Protein AF-A0A948ZIA2-F1 (afdb_monomer)

Secondary structure (DSSP, 8-state):
--HHHHHHHHHTT--EEEEETTS-EEEE-HHHHHHHHHT--SS--EEEEEHHHHHHHHTTSTTTS-TTPPBPHHHHHHHHTS-HHHHHHHHHTTSS--SSB-S--SSSS----BB-HHHHHHHHHHHHHHHTT--HHHHTTTHHHHS----------------

Foldseek 3Di:
DFLLVQLLVLCVQFQKWKQFLVLDIDGHHPVVVVVLVVPDDPDNRIDMDRLNVVSVVQCVDPVLVDQPDWDFLCLLCVLLVHDSVVSVVCCVLQLAAAPPAGADDDDPDRDTGTHGSLSSSLSNVLSVVVVVPRDSSSSNVRSVSSDPPDPPPPPPPPPPDDD

Radius of gyration: 17.79 Å; Cα contacts (8 Å, |Δi|>4): 218; chains: 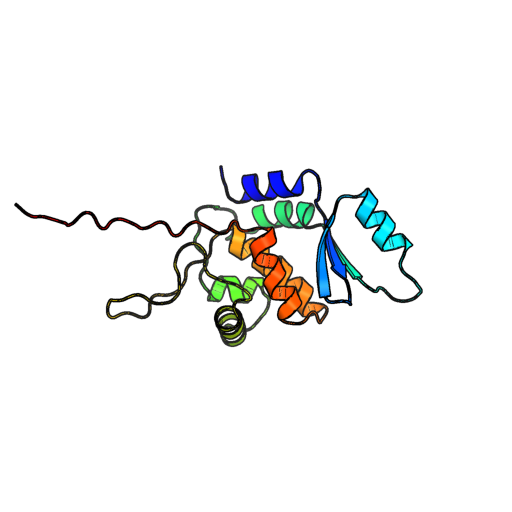1; bounding box: 36×30×66 Å

Sequence (163 aa):
MSDYERIREKLRGKPFLIADADGSVRLANEASTLRAMHERGEFPSALILNVGEALRRFARLRGVEQEDHDFTLRDISLILGVSYLVAWQYVDKKIIEPSIRPFGGSGSGDVEGRFSWADAFAAGAIGTLRRYGFGSDVLRKIQPMFCEPRKRATRRREPAGRS

Solvent-accessible surface area (backbone atoms only — not comparable to full-atom values): 9420 Å² total; per-residue (Å²): 134,53,61,66,58,53,42,49,60,69,24,69,74,25,32,29,38,39,39,38,76,89,53,51,74,47,72,28,31,70,70,59,46,52,47,65,57,66,74,42,64,100,57,83,56,54,49,78,42,60,48,48,61,48,49,63,52,50,56,67,34,89,96,47,61,55,73,88,47,71,36,43,60,64,54,43,8,61,52,30,69,49,54,56,70,56,40,52,52,31,43,76,69,56,34,48,71,43,78,72,32,56,68,59,65,101,65,98,55,93,43,75,35,24,21,36,48,42,48,48,55,29,30,39,52,40,26,51,43,46,76,74,68,54,51,68,80,42,39,38,56,45,37,65,74,60,34,78,87,73,75,79,78,76,73,74,7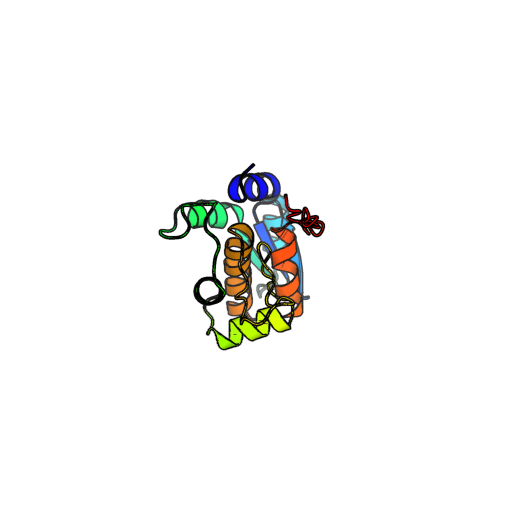5,73,76,90,72,88,133

Structure (mmCIF, N/CA/C/O backbone):
data_AF-A0A948ZIA2-F1
#
_entry.id   AF-A0A948ZIA2-F1
#
loop_
_atom_site.group_PDB
_atom_site.id
_atom_site.type_symbol
_atom_site.label_atom_id
_atom_site.label_alt_id
_atom_site.label_comp_id
_atom_site.label_asym_id
_atom_site.label_entity_id
_atom_site.label_seq_id
_atom_site.pdbx_PDB_ins_code
_atom_site.Cartn_x
_atom_site.Cartn_y
_atom_site.Cartn_z
_atom_site.occupancy
_atom_site.B_iso_or_equiv
_atom_site.auth_seq_id
_atom_site.auth_comp_id
_atom_site.auth_asym_id
_atom_site.auth_atom_id
_atom_site.pdbx_PDB_model_num
ATOM 1 N N . MET A 1 1 ? 12.933 15.588 -6.486 1.00 76.25 1 MET A N 1
ATOM 2 C CA . MET A 1 1 ? 12.299 15.111 -5.243 1.00 76.25 1 MET A CA 1
ATOM 3 C C . MET A 1 1 ? 11.903 13.668 -5.447 1.00 76.25 1 MET A C 1
ATOM 5 O O . MET A 1 1 ? 11.118 13.393 -6.360 1.00 76.25 1 MET A O 1
ATOM 9 N N . SER A 1 2 ? 12.505 12.787 -4.656 1.00 85.19 2 SER A N 1
ATOM 10 C CA . SER A 1 2 ? 12.342 11.338 -4.766 1.00 85.19 2 SER A CA 1
ATOM 11 C C . SER A 1 2 ? 10.934 10.888 -4.335 1.00 85.19 2 SER A C 1
ATOM 13 O O . SER A 1 2 ? 10.165 11.688 -3.783 1.00 85.19 2 SER A O 1
ATOM 15 N N . ASP A 1 3 ? 10.542 9.648 -4.638 1.00 87.62 3 ASP A N 1
ATOM 16 C CA . ASP A 1 3 ? 9.224 9.133 -4.235 1.00 87.62 3 ASP A CA 1
ATOM 17 C C . ASP A 1 3 ? 9.161 8.973 -2.706 1.00 87.62 3 ASP A C 1
ATOM 19 O O . ASP A 1 3 ? 8.149 9.333 -2.094 1.00 87.62 3 ASP A O 1
ATOM 23 N N . TYR A 1 4 ? 10.259 8.553 -2.070 1.00 90.50 4 TYR A N 1
ATOM 24 C CA . TYR A 1 4 ? 10.379 8.513 -0.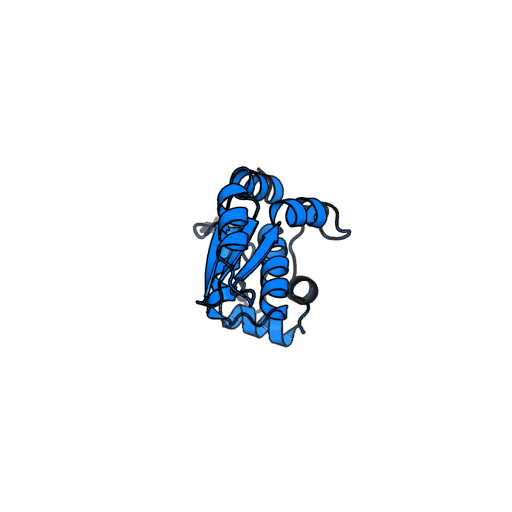613 1.00 90.50 4 TYR A CA 1
ATOM 25 C C . TYR A 1 4 ? 10.190 9.896 0.013 1.00 90.50 4 TYR A C 1
ATOM 27 O O . TYR A 1 4 ? 9.375 10.044 0.924 1.00 90.50 4 TYR A O 1
ATOM 35 N N . GLU A 1 5 ? 10.903 10.920 -0.470 1.00 90.69 5 GLU A N 1
ATOM 36 C CA . GLU A 1 5 ? 10.793 12.288 0.055 1.00 90.69 5 GLU A CA 1
ATOM 37 C C . GLU A 1 5 ? 9.370 12.831 -0.082 1.00 90.69 5 GLU A C 1
ATOM 39 O O . GLU A 1 5 ? 8.827 13.402 0.866 1.00 90.69 5 GLU A O 1
ATOM 44 N N . ARG A 1 6 ? 8.732 12.596 -1.236 1.00 90.88 6 ARG A N 1
ATOM 45 C CA . ARG A 1 6 ? 7.357 13.038 -1.501 1.00 90.88 6 ARG A CA 1
ATOM 46 C C . ARG A 1 6 ? 6.361 12.391 -0.543 1.00 90.88 6 ARG A C 1
ATOM 48 O O . ARG A 1 6 ? 5.526 13.085 0.041 1.00 90.88 6 ARG A O 1
ATOM 55 N N . ILE A 1 7 ? 6.441 11.071 -0.367 1.00 92.88 7 ILE A N 1
ATOM 56 C CA . ILE A 1 7 ? 5.546 10.349 0.545 1.00 92.88 7 ILE A CA 1
ATOM 57 C C . ILE A 1 7 ? 5.841 10.755 1.991 1.00 92.88 7 ILE A C 1
ATOM 59 O O . ILE A 1 7 ? 4.910 11.010 2.753 1.00 92.88 7 ILE A O 1
ATOM 63 N N . ARG A 1 8 ? 7.115 10.884 2.371 1.00 94.25 8 ARG A N 1
ATOM 64 C CA . ARG A 1 8 ? 7.523 11.325 3.709 1.00 94.25 8 ARG A CA 1
ATOM 65 C C . ARG A 1 8 ? 6.951 12.699 4.050 1.00 94.25 8 ARG A C 1
ATOM 67 O O . ARG A 1 8 ? 6.430 12.857 5.152 1.00 94.25 8 ARG A O 1
ATOM 74 N N . GLU A 1 9 ? 6.999 13.659 3.127 1.00 93.44 9 GLU A N 1
ATOM 75 C CA . GLU A 1 9 ? 6.422 14.989 3.350 1.00 93.44 9 GLU A CA 1
ATOM 76 C C . GLU A 1 9 ? 4.897 14.915 3.498 1.00 93.44 9 GLU A C 1
ATOM 78 O O . GLU A 1 9 ? 4.341 15.472 4.446 1.00 93.44 9 GLU A O 1
ATOM 83 N N . LYS A 1 10 ? 4.213 14.126 2.654 1.00 91.19 10 LYS A N 1
ATOM 84 C CA . LYS A 1 10 ? 2.765 13.885 2.789 1.00 91.19 10 LYS A CA 1
ATOM 85 C C . LYS A 1 10 ? 2.400 13.271 4.150 1.00 91.19 10 LYS A C 1
ATOM 87 O O . LYS A 1 10 ? 1.365 13.613 4.725 1.00 91.19 10 LYS A O 1
ATOM 92 N N . LEU A 1 11 ? 3.238 12.378 4.674 1.00 93.88 11 LEU A N 1
ATOM 93 C CA . LEU A 1 11 ? 3.017 11.689 5.947 1.00 93.88 11 LEU A CA 1
ATOM 94 C C . LEU A 1 11 ? 3.454 12.491 7.179 1.00 93.88 11 LEU A C 1
ATOM 96 O O . LEU A 1 11 ? 3.080 12.116 8.288 1.00 93.88 11 LEU A O 1
ATOM 100 N N . ARG A 1 12 ? 4.185 13.602 7.020 1.00 92.44 12 ARG A N 1
ATOM 101 C CA . ARG A 1 12 ? 4.784 14.371 8.126 1.00 92.44 12 ARG A CA 1
ATOM 102 C C . ARG A 1 12 ? 3.787 14.749 9.222 1.00 92.44 12 ARG A C 1
ATOM 104 O O . ARG A 1 12 ? 4.109 14.647 10.400 1.00 92.44 12 ARG A O 1
ATOM 111 N N . GLY A 1 13 ? 2.583 15.170 8.840 1.00 90.81 13 GLY A N 1
ATOM 112 C CA . GLY A 1 13 ? 1.511 15.506 9.780 1.00 90.81 13 GLY A CA 1
ATOM 113 C C . GLY A 1 13 ? 0.491 14.390 10.001 1.00 90.81 13 GLY A C 1
ATOM 114 O O . GLY A 1 13 ? -0.334 14.503 10.901 1.00 90.81 13 GLY A O 1
ATOM 115 N N . LYS A 1 14 ? 0.496 13.336 9.177 1.00 95.38 14 LYS A N 1
ATOM 116 C CA . LYS A 1 14 ? -0.517 12.270 9.186 1.00 95.38 14 LYS A CA 1
ATOM 117 C C . LYS A 1 14 ? 0.115 10.895 8.904 1.00 95.38 14 LYS A C 1
ATOM 119 O O . LYS A 1 14 ? -0.126 10.325 7.839 1.00 95.38 14 LYS A O 1
ATOM 124 N N . PRO A 1 15 ? 0.947 10.366 9.819 1.00 96.31 15 PRO A N 1
ATOM 125 C CA . PRO A 1 15 ? 1.745 9.169 9.561 1.00 96.31 15 PRO A CA 1
ATOM 126 C C . PRO A 1 15 ? 0.967 7.856 9.726 1.00 96.31 15 PRO A C 1
ATOM 128 O O . PRO A 1 15 ? 1.537 6.787 9.504 1.00 96.31 15 PRO A O 1
ATOM 131 N N . PHE A 1 16 ? -0.308 7.909 10.119 1.00 96.75 16 PHE A N 1
ATOM 132 C CA . PHE A 1 16 ? -1.138 6.728 10.332 1.00 96.75 16 PHE A CA 1
ATOM 133 C C . PHE A 1 16 ? -2.163 6.570 9.214 1.00 96.75 16 PHE A C 1
ATOM 135 O O . PHE A 1 16 ? -2.798 7.538 8.812 1.00 96.75 16 PHE A O 1
ATOM 142 N N . LEU A 1 17 ? -2.350 5.343 8.740 1.00 96.81 17 LEU A N 1
ATOM 143 C CA . LEU A 1 17 ? -3.447 4.951 7.865 1.00 96.81 17 LEU A CA 1
ATOM 144 C C . LEU A 1 17 ? -4.504 4.258 8.721 1.00 96.81 17 LEU A C 1
ATOM 146 O O . LEU A 1 17 ? -4.201 3.266 9.382 1.00 96.81 17 LEU A O 1
ATOM 150 N N . ILE A 1 18 ? -5.726 4.776 8.702 1.00 95.06 18 ILE A N 1
ATOM 151 C CA . ILE A 1 18 ? -6.881 4.179 9.374 1.00 95.06 18 ILE A CA 1
ATOM 152 C C . ILE A 1 18 ? -7.816 3.645 8.297 1.00 95.06 18 ILE A C 1
ATOM 154 O O . ILE A 1 18 ? -8.166 4.393 7.383 1.00 95.06 18 ILE A O 1
ATOM 158 N N . ALA A 1 19 ? -8.191 2.374 8.403 1.00 93.94 19 ALA A N 1
ATOM 159 C CA . ALA A 1 19 ? -9.222 1.736 7.596 1.00 93.94 19 ALA A CA 1
ATOM 160 C C . ALA A 1 19 ? -10.335 1.241 8.524 1.00 93.94 19 ALA A C 1
ATOM 162 O O . ALA A 1 19 ? -10.098 0.363 9.353 1.00 93.94 19 ALA A O 1
ATOM 163 N N . ASP A 1 20 ? -11.524 1.817 8.413 1.00 90.50 20 ASP A N 1
ATOM 164 C CA . ASP A 1 20 ? -12.675 1.471 9.245 1.00 90.50 20 ASP A CA 1
ATOM 165 C C . ASP A 1 20 ? -13.522 0.374 8.574 1.00 90.50 20 ASP A C 1
ATOM 167 O O . ASP A 1 20 ? -13.479 0.177 7.356 1.00 90.50 20 ASP A O 1
ATOM 171 N N . ALA A 1 21 ? -14.301 -0.363 9.366 1.00 84.44 21 ALA A N 1
ATOM 172 C CA . ALA A 1 21 ? -15.137 -1.473 8.904 1.00 84.44 21 ALA A CA 1
ATOM 173 C C . ALA A 1 21 ? -16.238 -1.042 7.919 1.00 84.44 21 ALA A C 1
ATOM 175 O O . ALA A 1 21 ? -16.703 -1.857 7.126 1.00 84.44 21 ALA A O 1
ATOM 176 N N . ASP A 1 22 ? -16.613 0.240 7.923 1.00 87.25 22 ASP A N 1
ATOM 177 C CA . ASP A 1 22 ? -17.524 0.844 6.941 1.00 87.25 22 ASP A CA 1
ATOM 178 C C . ASP A 1 22 ? -16.882 1.037 5.550 1.00 87.25 22 ASP A C 1
ATOM 180 O O . ASP A 1 22 ? -17.531 1.476 4.599 1.00 87.25 22 ASP A O 1
ATOM 184 N N . GLY A 1 23 ? -15.594 0.708 5.414 1.00 87.19 23 GLY A N 1
ATOM 185 C CA . GLY A 1 23 ? -14.825 0.836 4.186 1.00 87.19 23 GLY A CA 1
ATOM 186 C C . GLY A 1 23 ? -14.258 2.235 3.939 1.00 87.19 23 GLY A C 1
ATOM 187 O O . GLY A 1 23 ? -13.747 2.508 2.840 1.00 87.19 23 GLY A O 1
ATOM 188 N N . SER A 1 24 ? -14.333 3.139 4.917 1.00 91.69 24 SER A N 1
ATOM 189 C CA . SER A 1 24 ? -13.619 4.412 4.888 1.00 91.69 24 SER A CA 1
ATOM 190 C C . SER A 1 24 ? -12.125 4.206 5.149 1.00 91.69 24 SER A C 1
ATOM 192 O O . SER A 1 24 ? -11.703 3.317 5.888 1.00 91.69 24 SER A O 1
ATOM 194 N N . VAL A 1 25 ? -11.300 5.010 4.473 1.00 94.69 25 VAL A N 1
ATOM 195 C CA . VAL A 1 25 ? -9.843 4.984 4.635 1.00 94.69 25 VAL A CA 1
ATOM 196 C C . VAL A 1 25 ? -9.318 6.408 4.656 1.00 94.69 25 VAL A C 1
ATOM 198 O O . VAL A 1 25 ? -9.676 7.216 3.797 1.00 94.69 25 VAL A O 1
ATOM 201 N N . ARG A 1 26 ? -8.454 6.725 5.621 1.00 95.19 26 ARG A N 1
ATOM 202 C CA . ARG A 1 26 ? -7.882 8.067 5.782 1.00 95.19 26 ARG A CA 1
ATOM 203 C C . ARG A 1 26 ? -6.471 8.040 6.352 1.00 95.19 26 ARG A C 1
ATOM 205 O O . ARG A 1 26 ? -6.113 7.147 7.114 1.00 95.19 26 ARG A O 1
ATOM 212 N N . LEU A 1 27 ? -5.691 9.068 6.012 1.00 96.12 27 LEU A N 1
ATOM 213 C CA . LEU A 1 27 ? -4.472 9.393 6.749 1.00 96.12 27 LEU A CA 1
ATOM 214 C C . LEU A 1 27 ? -4.836 10.218 7.987 1.00 96.12 27 LEU A C 1
ATOM 216 O O . LEU A 1 27 ? -5.632 11.158 7.900 1.00 96.12 27 LEU A O 1
ATOM 220 N N . ALA A 1 28 ? -4.231 9.896 9.121 1.00 95.56 28 ALA A N 1
ATOM 221 C CA . ALA A 1 28 ? -4.508 10.490 10.418 1.00 95.56 28 ALA A CA 1
ATOM 222 C C . ALA A 1 28 ? -3.215 10.880 11.140 1.00 95.56 28 ALA A C 1
ATOM 224 O O . ALA A 1 28 ? -2.161 10.265 10.966 1.00 95.56 28 ALA A O 1
ATOM 225 N N . ASN A 1 29 ? -3.315 11.927 11.958 1.00 96.06 29 ASN A N 1
ATOM 226 C CA . ASN A 1 29 ? -2.277 12.287 12.916 1.00 96.06 29 ASN A CA 1
ATOM 227 C C . ASN A 1 29 ? -2.405 11.428 14.185 1.00 96.06 29 ASN A C 1
ATOM 229 O O . ASN A 1 29 ? -3.342 10.639 14.329 1.00 96.06 29 ASN A O 1
ATOM 233 N N . GLU A 1 30 ? -1.467 11.585 15.112 1.00 92.94 30 GLU A N 1
ATOM 234 C CA . GLU A 1 30 ? -1.448 10.830 16.367 1.00 92.94 30 GLU A CA 1
ATOM 235 C C . GLU A 1 30 ? -2.705 11.066 17.215 1.00 92.94 30 GLU A C 1
ATOM 237 O O . GLU A 1 30 ? -3.347 10.109 17.636 1.00 92.94 30 GLU A O 1
ATOM 242 N N . ALA A 1 31 ? -3.142 12.320 17.367 1.00 90.94 31 ALA A N 1
ATOM 243 C CA . ALA A 1 31 ? -4.337 12.655 18.141 1.00 90.94 31 ALA A CA 1
ATOM 244 C C . ALA A 1 31 ? -5.617 12.005 17.580 1.00 90.94 31 ALA A C 1
ATOM 246 O O . ALA A 1 31 ? -6.408 11.442 18.332 1.00 90.94 31 ALA A O 1
ATOM 247 N N . SER A 1 32 ? -5.829 12.052 16.262 1.00 90.19 32 SER A N 1
ATOM 248 C CA . SER A 1 32 ? -6.951 11.389 15.587 1.00 90.19 32 SER A CA 1
ATOM 249 C C . SER A 1 32 ? -6.858 9.867 15.679 1.00 90.19 32 SER A C 1
ATOM 251 O O . SER A 1 32 ? -7.885 9.201 15.755 1.00 90.19 32 SER A O 1
ATOM 253 N N . THR A 1 33 ? -5.642 9.321 15.692 1.00 90.12 33 THR A N 1
ATOM 254 C CA . THR A 1 33 ? -5.405 7.882 15.850 1.00 90.12 33 THR A CA 1
ATOM 255 C C . THR A 1 33 ? -5.763 7.423 17.259 1.00 90.12 33 THR A C 1
ATOM 257 O O . THR A 1 33 ? -6.503 6.458 17.403 1.00 90.12 33 THR A O 1
ATOM 260 N N . LEU A 1 34 ? -5.325 8.152 18.290 1.00 88.69 34 LEU A N 1
ATOM 261 C CA . LEU A 1 34 ? -5.677 7.874 19.685 1.00 88.69 34 LEU A CA 1
ATOM 262 C C . LEU A 1 34 ? -7.188 7.962 19.915 1.00 88.69 34 LEU A C 1
ATOM 264 O O . LEU A 1 34 ? -7.754 7.075 20.547 1.00 88.69 34 LEU A O 1
ATOM 268 N N . ARG A 1 35 ? -7.867 8.965 19.340 1.00 86.44 35 ARG A N 1
ATOM 269 C CA . ARG A 1 35 ? -9.340 9.037 19.376 1.00 86.44 35 ARG A CA 1
ATOM 270 C C . ARG A 1 35 ? -9.982 7.811 18.733 1.00 86.44 35 ARG A C 1
ATOM 272 O O . ARG A 1 35 ? -10.784 7.151 19.377 1.00 86.44 35 ARG A O 1
ATOM 279 N N . ALA A 1 36 ? -9.545 7.433 17.532 1.00 84.19 36 ALA A N 1
ATOM 280 C CA . ALA A 1 36 ? -10.042 6.241 16.842 1.00 84.19 36 ALA A CA 1
ATOM 281 C C . ALA A 1 36 ? -9.698 4.913 17.551 1.00 84.19 36 ALA A C 1
ATOM 283 O O . ALA A 1 36 ? -10.276 3.876 17.230 1.00 84.19 36 ALA A O 1
ATOM 284 N N . MET A 1 37 ? -8.734 4.904 18.478 1.00 83.75 37 MET A N 1
ATOM 285 C CA . MET A 1 37 ? -8.467 3.767 19.366 1.00 83.75 37 MET A CA 1
ATOM 286 C C . MET A 1 37 ? -9.387 3.773 20.590 1.00 83.75 37 MET A C 1
ATOM 288 O O . MET A 1 37 ? -9.848 2.708 20.984 1.00 83.75 37 MET A O 1
ATOM 292 N N . HIS A 1 38 ? -9.667 4.945 21.166 1.00 79.25 38 HIS A N 1
ATOM 293 C CA . HIS A 1 38 ? -10.523 5.107 22.346 1.00 79.25 38 HIS A CA 1
ATOM 294 C C . HIS A 1 38 ? -12.021 4.999 22.049 1.00 79.25 38 HIS A C 1
ATOM 296 O O . HIS A 1 38 ? -12.773 4.542 22.899 1.00 79.25 38 HIS A O 1
ATOM 302 N N . GLU A 1 39 ? -12.457 5.380 20.851 1.00 71.69 39 GLU A N 1
ATOM 303 C CA . GLU A 1 39 ? -13.845 5.240 20.390 1.00 71.69 39 GLU A CA 1
ATOM 304 C C . GLU A 1 39 ? -14.210 3.779 20.051 1.00 71.69 39 GLU A C 1
ATOM 306 O O . GLU A 1 39 ? -15.341 3.490 19.658 1.00 71.69 39 GLU A O 1
ATOM 311 N N . ARG A 1 40 ? -13.272 2.832 20.207 1.00 66.69 40 ARG A N 1
ATOM 312 C CA . ARG A 1 40 ? -13.530 1.405 19.996 1.00 66.69 40 ARG A CA 1
ATOM 313 C C . ARG A 1 40 ? -14.301 0.833 21.179 1.00 66.69 40 ARG A C 1
ATOM 315 O O . ARG A 1 40 ? -13.827 0.865 22.310 1.00 66.69 40 ARG A O 1
ATOM 322 N N . GLY A 1 41 ? -15.465 0.258 20.885 1.00 61.44 41 GLY A N 1
ATOM 323 C CA . GLY A 1 41 ? -16.116 -0.696 21.780 1.00 61.44 41 GLY A CA 1
ATOM 324 C C . GLY A 1 41 ? -15.321 -2.006 21.895 1.00 61.44 41 GLY A C 1
ATOM 325 O O . GLY A 1 41 ? -14.162 -2.094 21.495 1.00 61.44 41 GLY A O 1
ATOM 326 N N . GLU A 1 42 ? -15.969 -3.053 22.399 1.00 61.84 42 GLU A N 1
ATOM 327 C CA . GLU A 1 42 ? -15.371 -4.370 22.698 1.00 61.84 42 GLU A CA 1
ATOM 328 C C . GLU A 1 42 ? -14.686 -5.068 21.501 1.00 61.84 42 GLU A C 1
ATOM 330 O O . GLU A 1 42 ? -13.834 -5.933 21.696 1.00 61.84 42 GLU A O 1
ATOM 335 N N . PHE A 1 43 ? -14.999 -4.665 20.262 1.00 60.06 43 PHE A N 1
ATOM 336 C CA . PHE A 1 43 ? -14.413 -5.216 19.038 1.00 60.06 43 PHE A CA 1
ATOM 337 C C . PHE A 1 43 ? -13.753 -4.126 18.179 1.00 60.06 43 PHE A C 1
ATOM 339 O O . PHE A 1 43 ? -14.336 -3.054 17.985 1.00 60.06 43 PHE A O 1
ATOM 346 N N . PRO A 1 44 ? -12.555 -4.374 17.611 1.00 65.62 44 PRO A N 1
ATOM 347 C CA . PRO A 1 44 ? -11.866 -3.393 16.784 1.00 65.62 44 PRO A CA 1
ATOM 348 C C . PRO A 1 44 ? -12.616 -3.169 15.463 1.00 65.62 44 PRO A C 1
ATOM 350 O O . PRO A 1 44 ? -12.505 -3.954 14.528 1.00 65.62 44 PRO A O 1
ATOM 353 N N . SER A 1 45 ? -13.335 -2.051 15.371 1.00 74.62 45 SER A N 1
ATOM 354 C CA . SER A 1 45 ? -14.048 -1.600 14.167 1.00 74.62 45 SER A CA 1
ATOM 355 C C . SER A 1 45 ? -13.137 -0.972 13.108 1.00 74.62 45 SER A C 1
ATOM 357 O O . SER A 1 45 ? -13.612 -0.588 12.044 1.00 74.62 45 SER A O 1
ATOM 359 N N . ALA A 1 46 ? -11.835 -0.858 13.375 1.00 84.12 46 ALA A N 1
ATOM 360 C CA . ALA A 1 46 ? -10.877 -0.274 12.448 1.00 84.12 46 ALA A CA 1
ATOM 361 C C . ALA A 1 46 ? -9.504 -0.952 12.527 1.00 84.12 46 ALA A C 1
ATOM 363 O O . ALA A 1 46 ? -9.076 -1.467 13.566 1.00 84.12 46 ALA A O 1
ATOM 364 N N . LEU A 1 47 ? -8.752 -0.873 11.440 1.00 90.56 47 LEU A N 1
ATOM 365 C CA . LEU A 1 47 ? -7.341 -1.214 11.370 1.00 90.56 47 LEU A CA 1
ATOM 366 C C . LEU A 1 47 ? -6.520 0.072 11.288 1.00 90.56 47 LEU A C 1
ATOM 368 O O . LEU A 1 47 ? -6.807 0.951 10.480 1.00 90.56 47 LEU A O 1
ATOM 372 N N . ILE A 1 48 ? -5.495 0.175 12.129 1.00 93.12 48 ILE A N 1
ATOM 373 C CA . ILE A 1 48 ? -4.586 1.322 12.178 1.00 93.12 48 ILE A CA 1
ATOM 374 C C . ILE A 1 48 ? -3.188 0.826 11.824 1.00 93.12 48 ILE A C 1
ATOM 376 O O . ILE A 1 48 ? -2.675 -0.094 12.458 1.00 93.12 48 ILE A O 1
ATOM 380 N N . LEU A 1 49 ? -2.561 1.451 10.829 1.00 94.62 49 LEU A N 1
ATOM 381 C CA . LEU A 1 49 ? -1.201 1.153 10.387 1.00 94.62 49 LEU A CA 1
ATOM 382 C C . LEU A 1 49 ? -0.331 2.404 10.519 1.00 94.62 49 LEU A C 1
ATOM 384 O O . LEU A 1 49 ? -0.671 3.458 9.986 1.00 94.62 49 LEU A O 1
ATOM 388 N N . ASN A 1 50 ? 0.826 2.293 11.174 1.00 95.62 50 ASN A N 1
ATOM 389 C CA . ASN A 1 50 ? 1.833 3.358 11.163 1.00 95.62 50 ASN A CA 1
ATOM 390 C C . ASN A 1 50 ? 2.607 3.320 9.835 1.00 95.62 50 ASN A C 1
ATOM 392 O O . ASN A 1 50 ? 3.673 2.710 9.726 1.00 95.62 50 ASN A O 1
ATOM 396 N N . VAL A 1 51 ? 2.037 3.944 8.804 1.00 95.81 51 VAL A N 1
ATOM 397 C CA . VAL A 1 51 ? 2.611 3.965 7.454 1.00 95.81 51 VAL A CA 1
ATOM 398 C C . VAL A 1 51 ? 3.857 4.845 7.360 1.00 95.81 51 VAL A C 1
ATOM 400 O O . VAL A 1 51 ? 4.705 4.587 6.514 1.00 95.81 51 VAL A O 1
ATOM 403 N N . GLY A 1 52 ? 4.035 5.820 8.258 1.00 94.38 52 GLY A N 1
ATOM 404 C CA . GLY A 1 52 ? 5.279 6.591 8.362 1.00 94.38 52 GLY A CA 1
ATOM 405 C C . GLY A 1 52 ? 6.467 5.726 8.790 1.00 94.38 52 GLY A C 1
ATOM 406 O O . GLY A 1 52 ? 7.534 5.774 8.179 1.00 94.38 52 GLY A O 1
ATOM 407 N N . GLU A 1 53 ? 6.277 4.877 9.801 1.00 94.31 53 GLU A N 1
ATOM 408 C CA . GLU A 1 53 ? 7.288 3.894 10.199 1.00 94.31 53 GLU A CA 1
ATOM 409 C C . GLU A 1 53 ? 7.488 2.820 9.127 1.00 94.31 53 GLU A C 1
ATOM 411 O O . GLU A 1 53 ? 8.627 2.464 8.817 1.00 94.31 53 GLU A O 1
ATOM 416 N N . ALA A 1 54 ? 6.401 2.345 8.512 1.00 94.19 54 ALA A N 1
ATOM 417 C CA . ALA A 1 54 ? 6.484 1.393 7.409 1.00 94.19 54 ALA A CA 1
ATOM 418 C C . ALA A 1 54 ? 7.311 1.948 6.239 1.00 94.19 54 ALA A C 1
ATOM 420 O O . ALA A 1 54 ? 8.142 1.223 5.703 1.00 94.19 54 ALA A O 1
ATOM 421 N N . LEU A 1 55 ? 7.157 3.232 5.897 1.00 93.56 55 LEU A N 1
ATOM 422 C CA . LEU A 1 55 ? 7.933 3.900 4.849 1.00 93.56 55 LEU A CA 1
ATOM 423 C C . LEU A 1 55 ? 9.435 3.886 5.161 1.00 93.56 55 LEU A C 1
ATOM 425 O O . LEU A 1 55 ? 10.242 3.530 4.303 1.00 93.56 55 LEU A O 1
ATOM 429 N N . ARG A 1 56 ? 9.815 4.223 6.403 1.00 92.25 56 ARG A N 1
ATOM 430 C CA . ARG A 1 56 ? 11.223 4.202 6.842 1.00 92.25 56 ARG A CA 1
ATOM 431 C C . ARG A 1 56 ? 11.841 2.812 6.736 1.00 92.25 56 ARG A C 1
ATOM 433 O O . ARG A 1 56 ? 13.014 2.695 6.393 1.00 92.25 56 ARG A O 1
ATOM 440 N N . ARG A 1 57 ? 11.070 1.767 7.049 1.00 91.50 57 ARG A N 1
ATOM 441 C CA . ARG A 1 57 ? 11.517 0.372 6.930 1.00 91.50 57 ARG A CA 1
ATOM 442 C C . ARG A 1 57 ? 11.595 -0.069 5.476 1.00 91.50 57 ARG A C 1
ATOM 444 O O . ARG A 1 57 ? 12.576 -0.694 5.097 1.00 91.50 57 ARG A O 1
ATOM 451 N N . PHE A 1 58 ? 10.599 0.292 4.673 1.00 90.69 58 PHE A N 1
ATOM 452 C CA . PHE A 1 58 ? 10.518 -0.056 3.258 1.00 90.69 58 PHE A CA 1
ATOM 453 C C . PHE A 1 58 ? 11.714 0.491 2.465 1.00 90.69 58 PHE A C 1
ATOM 455 O O . PHE A 1 58 ? 12.335 -0.259 1.722 1.00 90.69 58 PHE A O 1
ATOM 462 N N . ALA A 1 59 ? 12.138 1.732 2.732 1.00 87.69 59 ALA A N 1
ATOM 463 C CA . ALA A 1 59 ? 13.331 2.342 2.128 1.00 87.69 59 ALA A CA 1
ATOM 464 C C . ALA A 1 59 ? 14.666 1.653 2.466 1.00 87.69 59 ALA A C 1
ATOM 466 O O . ALA A 1 59 ? 15.689 1.970 1.870 1.00 87.69 59 ALA A O 1
ATOM 467 N N . ARG A 1 60 ? 14.677 0.721 3.425 1.00 87.44 60 ARG A N 1
ATOM 468 C CA . ARG A 1 60 ? 15.866 -0.042 3.837 1.00 87.44 60 ARG A CA 1
ATOM 469 C C . ARG A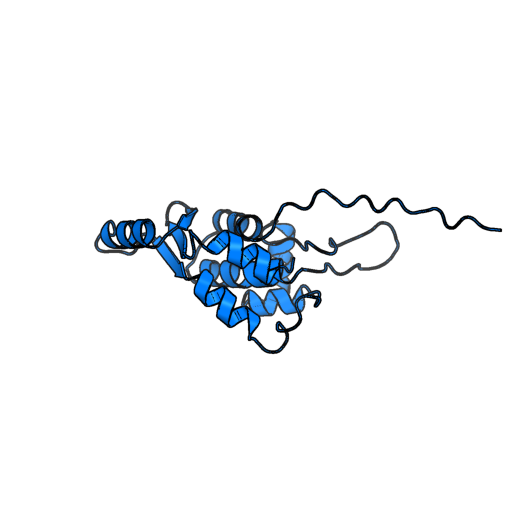 1 60 ? 15.805 -1.511 3.415 1.00 87.44 60 ARG A C 1
ATOM 471 O O . ARG A 1 60 ? 16.671 -2.286 3.812 1.00 87.44 60 ARG A O 1
ATOM 478 N N . LEU A 1 61 ? 14.759 -1.928 2.700 1.00 84.81 61 LEU A N 1
ATOM 479 C CA . LEU A 1 61 ? 14.629 -3.308 2.246 1.00 84.81 61 LEU A CA 1
ATOM 480 C C . LEU A 1 61 ? 15.543 -3.552 1.048 1.00 84.81 61 LEU A C 1
ATOM 482 O O . LEU A 1 61 ? 15.445 -2.854 0.040 1.00 84.81 61 LEU A O 1
ATOM 486 N N . 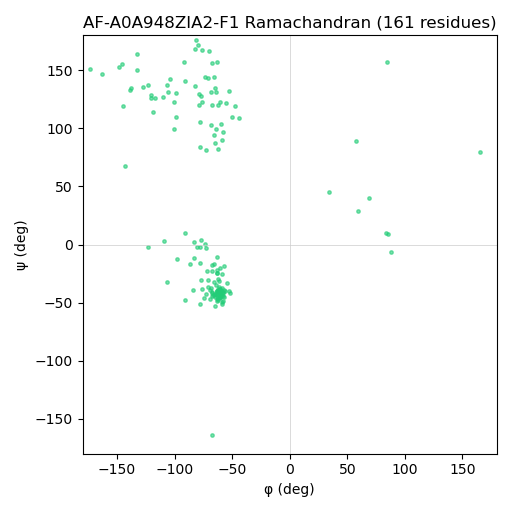ARG A 1 62 ? 16.364 -4.606 1.126 1.00 75.75 62 ARG A N 1
ATOM 487 C CA . ARG A 1 62 ? 17.172 -5.066 -0.009 1.00 75.75 62 ARG A CA 1
ATOM 488 C C . ARG A 1 62 ? 16.299 -5.285 -1.244 1.00 75.75 62 ARG A C 1
ATOM 490 O O . ARG A 1 62 ? 15.268 -5.946 -1.165 1.00 75.75 62 ARG A O 1
ATOM 497 N N . GLY A 1 63 ? 16.742 -4.750 -2.381 1.00 71.25 63 GLY A N 1
ATOM 498 C CA . GLY A 1 63 ? 16.001 -4.783 -3.649 1.00 71.25 63 GLY A CA 1
ATOM 499 C C . GLY A 1 63 ? 15.024 -3.618 -3.852 1.00 71.25 63 GLY A C 1
ATOM 500 O O . GLY A 1 63 ? 14.480 -3.478 -4.937 1.00 71.25 63 GLY A O 1
ATOM 501 N N . VAL A 1 64 ? 14.836 -2.763 -2.841 1.00 72.25 64 VAL A N 1
ATOM 502 C CA . VAL A 1 64 ? 13.964 -1.569 -2.871 1.00 72.25 64 VAL A CA 1
ATOM 503 C C . VAL A 1 64 ? 14.755 -0.288 -2.536 1.00 72.25 64 VAL A C 1
ATOM 505 O O . VAL A 1 64 ? 14.224 0.817 -2.557 1.00 72.25 64 VAL A O 1
ATOM 508 N N . GLU A 1 65 ? 16.049 -0.426 -2.239 1.00 67.94 65 GLU A N 1
ATOM 509 C CA . GLU A 1 65 ? 16.941 0.653 -1.782 1.00 67.94 65 GLU A CA 1
ATOM 510 C C . GLU A 1 65 ? 17.212 1.712 -2.865 1.00 67.94 65 GLU A C 1
ATOM 512 O O . GLU A 1 65 ? 17.572 2.843 -2.549 1.00 67.94 65 GLU A O 1
ATOM 517 N N . GLN A 1 66 ? 17.043 1.354 -4.142 1.00 72.25 66 GLN A N 1
ATOM 518 C CA . GLN A 1 66 ? 17.234 2.259 -5.274 1.00 72.25 66 GLN A CA 1
ATOM 519 C C . GLN A 1 66 ? 15.875 2.787 -5.740 1.00 72.25 66 GLN A C 1
ATOM 521 O O . GLN A 1 66 ? 15.077 2.048 -6.310 1.00 72.25 66 GLN A O 1
ATOM 526 N N . GLU A 1 67 ? 15.610 4.072 -5.502 1.00 65.94 67 GLU A N 1
ATOM 527 C CA . GLU A 1 67 ? 14.327 4.710 -5.840 1.00 65.94 67 GLU A CA 1
ATOM 528 C C . GLU A 1 67 ? 14.068 4.837 -7.352 1.00 65.94 67 GLU A C 1
ATOM 530 O O . GLU A 1 67 ? 12.918 4.990 -7.760 1.00 65.94 67 GLU A O 1
ATOM 535 N N . ASP A 1 68 ? 15.112 4.713 -8.178 1.00 70.06 68 ASP A N 1
ATOM 536 C CA . ASP A 1 68 ? 15.016 4.678 -9.645 1.00 70.06 68 ASP A CA 1
ATOM 537 C C . ASP A 1 68 ? 14.670 3.276 -10.191 1.00 70.06 68 ASP A C 1
ATOM 539 O O . ASP A 1 68 ? 14.630 3.065 -11.404 1.00 70.06 68 ASP A O 1
ATOM 543 N N . HIS A 1 69 ? 14.454 2.291 -9.313 1.00 79.44 69 HIS A N 1
ATOM 544 C CA . HIS A 1 69 ? 14.098 0.936 -9.712 1.00 79.44 69 HIS A CA 1
ATOM 545 C C . HIS A 1 69 ? 12.613 0.829 -10.088 1.00 79.44 69 HIS A C 1
ATOM 547 O O . HIS A 1 69 ? 11.723 1.046 -9.263 1.00 79.44 69 HIS A O 1
ATOM 553 N N . ASP A 1 70 ? 12.354 0.432 -11.333 1.00 90.06 70 ASP A N 1
ATOM 554 C CA . ASP A 1 70 ? 11.022 0.063 -11.808 1.00 90.06 70 ASP A CA 1
ATOM 555 C C . ASP A 1 70 ? 10.668 -1.360 -11.357 1.00 90.06 70 ASP A C 1
ATOM 557 O O . ASP A 1 70 ? 11.382 -2.317 -11.665 1.00 90.06 70 ASP A O 1
ATOM 561 N N . PHE A 1 71 ? 9.497 -1.528 -10.751 1.00 92.62 71 PHE A N 1
ATOM 562 C CA . PHE A 1 71 ? 8.989 -2.826 -10.316 1.00 92.62 71 PHE A CA 1
ATOM 563 C C . PHE A 1 71 ? 8.149 -3.485 -11.416 1.00 92.62 71 PHE A C 1
ATOM 565 O O . PHE A 1 71 ? 7.361 -2.830 -12.109 1.00 92.62 71 PHE A O 1
ATOM 572 N N . THR A 1 72 ? 8.295 -4.799 -11.573 1.00 94.44 72 THR A N 1
ATOM 573 C CA . THR A 1 72 ? 7.412 -5.630 -12.405 1.00 94.44 72 THR A CA 1
ATOM 574 C C . THR A 1 72 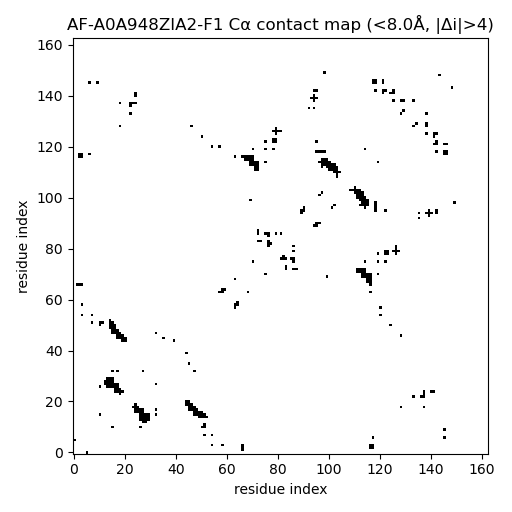? 6.147 -6.015 -11.645 1.00 94.44 72 THR A C 1
ATOM 576 O O . THR A 1 72 ? 6.079 -5.923 -10.418 1.00 94.44 72 THR A O 1
ATOM 579 N N . LEU A 1 73 ? 5.146 -6.557 -12.345 1.00 95.69 73 LEU A N 1
ATOM 580 C CA . LEU A 1 73 ? 3.986 -7.132 -11.657 1.00 95.69 73 LEU A CA 1
ATOM 581 C C . LEU A 1 73 ? 4.365 -8.320 -10.763 1.00 95.69 73 LEU A C 1
ATOM 583 O O . LEU A 1 73 ? 3.706 -8.564 -9.753 1.00 95.69 73 LEU A O 1
ATOM 587 N N . ARG A 1 74 ? 5.424 -9.061 -11.114 1.00 95.38 74 ARG A N 1
ATOM 588 C CA . ARG A 1 74 ? 5.927 -10.149 -10.274 1.00 95.38 74 ARG A CA 1
ATOM 589 C C . ARG A 1 74 ? 6.429 -9.602 -8.941 1.00 95.38 74 ARG A C 1
ATOM 591 O O . ARG A 1 74 ? 6.015 -10.117 -7.905 1.00 95.38 74 ARG A O 1
ATOM 598 N N . ASP A 1 75 ? 7.213 -8.533 -8.955 1.00 94.81 75 ASP A N 1
ATOM 599 C CA . ASP A 1 75 ? 7.702 -7.891 -7.728 1.00 94.81 75 ASP A CA 1
ATOM 600 C C . ASP A 1 75 ? 6.538 -7.361 -6.882 1.00 94.81 75 ASP A C 1
ATOM 602 O O . ASP A 1 75 ? 6.441 -7.643 -5.687 1.00 94.81 75 ASP A O 1
ATOM 606 N N . ILE A 1 76 ? 5.577 -6.690 -7.524 1.00 96.19 76 ILE A N 1
ATOM 607 C CA . ILE A 1 76 ? 4.356 -6.210 -6.869 1.00 96.19 76 ILE A CA 1
ATOM 608 C C . ILE A 1 76 ? 3.548 -7.361 -6.257 1.00 96.19 76 ILE A C 1
ATOM 610 O O . ILE A 1 76 ? 3.041 -7.221 -5.146 1.00 96.19 76 ILE A O 1
ATOM 614 N N . SER A 1 77 ? 3.446 -8.516 -6.923 1.00 96.75 77 SER A N 1
ATOM 615 C CA . SER A 1 77 ? 2.736 -9.682 -6.379 1.00 96.75 77 SER A CA 1
ATOM 616 C C . SER A 1 77 ? 3.375 -10.208 -5.089 1.00 96.75 77 SER A C 1
ATOM 618 O O . SER A 1 77 ? 2.660 -10.536 -4.138 1.00 96.75 77 SER A O 1
ATOM 620 N N . LEU A 1 78 ? 4.712 -10.193 -5.012 1.00 95.44 78 LEU A N 1
ATOM 621 C CA . LEU A 1 78 ? 5.460 -10.577 -3.814 1.00 95.44 78 LEU A CA 1
ATOM 622 C C . LEU A 1 78 ? 5.212 -9.589 -2.670 1.00 95.44 78 LEU A C 1
ATOM 624 O O . LEU A 1 78 ? 4.942 -10.010 -1.546 1.00 95.44 78 LEU A O 1
ATOM 628 N N . ILE A 1 79 ? 5.222 -8.286 -2.961 1.00 95.06 79 ILE A N 1
ATOM 629 C CA . ILE A 1 79 ? 4.954 -7.231 -1.972 1.00 95.06 79 ILE A CA 1
ATOM 630 C C . ILE A 1 79 ? 3.506 -7.297 -1.457 1.00 95.06 79 ILE A C 1
ATOM 632 O O . ILE A 1 79 ? 3.264 -7.194 -0.252 1.00 95.06 79 ILE A O 1
ATOM 636 N N . LEU A 1 80 ? 2.536 -7.517 -2.351 1.00 95.56 80 LEU A N 1
ATOM 637 C CA . LEU A 1 80 ? 1.129 -7.740 -1.999 1.00 95.56 80 LEU A CA 1
ATOM 638 C C . LEU A 1 80 ? 0.935 -9.016 -1.161 1.00 95.56 80 LEU A C 1
ATOM 640 O O . LEU A 1 80 ? -0.052 -9.123 -0.428 1.00 95.56 80 LEU A O 1
ATOM 644 N N . GLY A 1 81 ? 1.846 -9.988 -1.273 1.00 95.69 81 GLY A N 1
ATOM 645 C CA . GLY A 1 81 ? 1.710 -11.317 -0.682 1.00 95.69 81 GLY A CA 1
ATOM 646 C C . GLY A 1 81 ? 0.609 -12.142 -1.353 1.00 95.69 81 GLY A C 1
ATOM 647 O O . GLY A 1 81 ? -0.173 -12.803 -0.668 1.00 95.69 81 GLY A O 1
ATOM 648 N N . VAL A 1 82 ? 0.501 -12.063 -2.683 1.00 96.44 82 VAL A N 1
ATOM 649 C CA . VAL A 1 82 ? -0.498 -12.783 -3.490 1.00 96.44 82 VAL A CA 1
ATOM 650 C C . VAL A 1 82 ? 0.158 -13.459 -4.694 1.00 96.44 82 VAL A C 1
ATOM 652 O O . VAL A 1 82 ? 1.278 -13.130 -5.074 1.00 96.44 82 VAL A O 1
ATOM 655 N N . SER A 1 83 ? -0.537 -14.410 -5.322 1.00 97.19 83 SER A N 1
ATOM 656 C CA . SER A 1 83 ? -0.045 -15.004 -6.567 1.00 97.19 83 SER A CA 1
ATOM 657 C C . SER A 1 83 ? -0.051 -13.983 -7.708 1.00 97.19 83 SER A C 1
ATOM 659 O O . SER A 1 83 ? -0.850 -13.044 -7.719 1.00 97.19 83 SER A O 1
ATOM 661 N N . TYR A 1 84 ? 0.794 -14.206 -8.716 1.00 95.38 84 TYR A N 1
ATOM 662 C CA . TYR A 1 84 ? 0.844 -13.363 -9.915 1.00 95.38 84 TYR A CA 1
ATOM 663 C C . TYR A 1 84 ? -0.535 -13.194 -10.579 1.00 95.38 84 TYR A C 1
ATOM 665 O O . TYR A 1 84 ? -0.904 -12.089 -10.964 1.00 95.38 84 TYR A O 1
ATOM 673 N N . LEU A 1 85 ? -1.338 -14.265 -10.645 1.00 96.00 85 LEU A N 1
ATOM 674 C CA . LEU A 1 85 ? -2.693 -14.224 -11.210 1.00 96.00 85 LEU A CA 1
ATOM 675 C C . LEU A 1 85 ? -3.631 -13.302 -10.418 1.00 96.00 85 LEU A C 1
ATOM 677 O O . LEU A 1 85 ? -4.408 -12.556 -11.010 1.00 96.00 85 LEU A O 1
ATOM 681 N N . VAL A 1 86 ? -3.546 -13.311 -9.086 1.00 96.12 86 VAL A N 1
ATOM 682 C CA . VAL A 1 86 ? -4.335 -12.402 -8.240 1.00 96.12 86 VAL A CA 1
ATOM 683 C C . VAL A 1 86 ? -3.853 -10.961 -8.405 1.00 96.12 86 VAL A C 1
ATOM 685 O O . VAL A 1 86 ? -4.674 -10.050 -8.491 1.00 96.12 86 VAL A O 1
ATOM 688 N N . ALA A 1 87 ? -2.540 -10.740 -8.517 1.00 96.88 87 ALA A N 1
ATOM 689 C CA . ALA A 1 87 ? -1.998 -9.415 -8.813 1.00 96.88 87 ALA A CA 1
ATOM 690 C C . ALA A 1 87 ? -2.486 -8.895 -10.180 1.00 96.88 87 ALA A C 1
ATOM 692 O O . ALA A 1 87 ? -2.862 -7.729 -10.287 1.00 96.88 87 ALA A O 1
ATOM 693 N N . TRP A 1 88 ? -2.586 -9.758 -11.197 1.00 95.25 88 TRP A N 1
ATOM 694 C CA . TRP A 1 88 ? -3.180 -9.404 -12.491 1.00 95.25 88 TRP A CA 1
ATOM 695 C C . TRP A 1 88 ? -4.654 -8.995 -12.362 1.00 95.25 88 TRP A C 1
ATOM 697 O O . TRP A 1 88 ? -5.066 -7.967 -12.894 1.00 95.25 88 TRP A O 1
ATOM 707 N N . GLN A 1 89 ? -5.448 -9.732 -11.578 1.00 95.19 89 GLN A N 1
ATOM 708 C CA . GLN A 1 89 ? -6.835 -9.348 -11.283 1.00 95.19 89 GLN A CA 1
ATOM 709 C C . GLN A 1 89 ? -6.930 -8.000 -10.558 1.00 95.19 89 GLN A C 1
ATOM 711 O O . GLN A 1 89 ? -7.914 -7.282 -10.718 1.00 95.19 89 GLN A O 1
ATOM 716 N N . TYR A 1 90 ? -5.936 -7.643 -9.741 1.00 96.38 90 TYR A N 1
ATOM 717 C CA . TYR A 1 90 ? -5.915 -6.353 -9.048 1.00 96.38 90 TYR A CA 1
ATOM 718 C C . TYR A 1 90 ? -5.659 -5.204 -10.018 1.00 96.38 90 TYR A C 1
ATOM 720 O O . TYR A 1 90 ? -6.275 -4.148 -9.869 1.00 96.38 90 TYR A O 1
ATOM 728 N N . VAL A 1 91 ? -4.815 -5.426 -11.026 1.00 94.69 91 VAL A N 1
ATOM 729 C CA . VAL A 1 91 ? -4.611 -4.486 -12.133 1.00 94.69 91 VAL A CA 1
ATOM 730 C C . VAL A 1 91 ? -5.897 -4.301 -12.936 1.00 94.69 91 VAL A C 1
ATOM 732 O O . VAL A 1 91 ? -6.323 -3.167 -13.155 1.00 94.69 91 VAL A O 1
ATOM 735 N N . ASP A 1 92 ? -6.553 -5.398 -13.319 1.00 92.25 92 ASP A N 1
ATOM 736 C CA . ASP A 1 92 ? -7.817 -5.371 -14.067 1.00 92.25 92 ASP A CA 1
ATOM 737 C C . ASP A 1 92 ? -8.921 -4.620 -13.298 1.00 92.25 92 ASP A C 1
ATOM 739 O O . ASP A 1 92 ? -9.582 -3.724 -13.822 1.00 92.25 92 ASP A O 1
ATOM 743 N N . LYS A 1 93 ? -9.027 -4.878 -11.988 1.00 93.94 93 LYS A N 1
ATOM 744 C CA . LYS A 1 93 ? -9.972 -4.212 -11.077 1.00 93.94 93 LYS A CA 1
ATOM 745 C C . LYS A 1 93 ? -9.561 -2.803 -10.646 1.00 93.94 93 LYS A C 1
ATOM 747 O O . LYS A 1 93 ? -10.259 -2.224 -9.805 1.00 93.94 93 LYS A O 1
ATOM 752 N N . LYS A 1 94 ? -8.458 -2.255 -11.167 1.00 93.94 94 LYS A N 1
ATOM 753 C CA . LYS A 1 94 ? -7.959 -0.909 -10.832 1.00 93.94 94 LYS A CA 1
ATOM 754 C C . LYS A 1 94 ? -7.640 -0.711 -9.345 1.00 93.94 94 LYS A C 1
ATOM 756 O O . LYS A 1 94 ? -7.760 0.389 -8.824 1.00 93.94 94 LYS A O 1
ATOM 761 N N . ILE A 1 95 ? -7.269 -1.787 -8.647 1.00 95.69 95 ILE A N 1
ATOM 762 C CA . ILE A 1 95 ? -6.797 -1.749 -7.250 1.00 95.69 95 ILE A CA 1
ATOM 763 C C . ILE A 1 95 ? -5.358 -1.240 -7.189 1.00 95.69 95 ILE A C 1
ATOM 765 O O . ILE A 1 95 ? -5.006 -0.500 -6.274 1.00 95.69 95 ILE A O 1
ATOM 769 N N . ILE A 1 96 ? -4.542 -1.651 -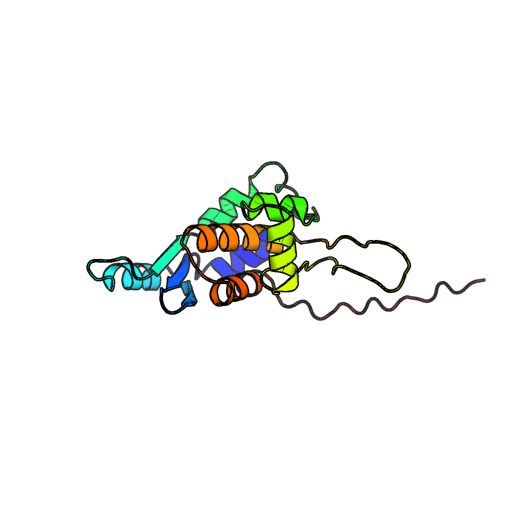8.158 1.00 94.81 96 ILE A N 1
ATOM 770 C CA . ILE A 1 96 ? -3.186 -1.152 -8.349 1.00 94.81 96 ILE A CA 1
ATOM 771 C C . ILE A 1 96 ? -2.941 -0.925 -9.837 1.00 94.81 96 ILE A C 1
ATOM 773 O O . ILE A 1 96 ? -3.281 -1.770 -10.660 1.00 94.81 96 ILE A O 1
ATOM 777 N N . GLU A 1 97 ? -2.354 0.208 -10.195 1.00 93.62 97 GLU A N 1
ATOM 778 C CA . GLU A 1 97 ? -2.059 0.563 -11.580 1.00 93.62 97 GLU A CA 1
ATOM 779 C C . GLU A 1 97 ? -0.587 0.952 -11.738 1.00 93.62 97 GLU A C 1
ATOM 781 O O . GLU A 1 97 ? -0.066 1.703 -10.920 1.00 93.62 97 GLU A O 1
ATOM 786 N N . PRO A 1 98 ? 0.111 0.470 -12.774 1.00 93.19 98 PRO A N 1
ATOM 787 C CA . PRO A 1 98 ? 1.502 0.847 -12.997 1.00 93.19 98 PRO A CA 1
ATOM 788 C C . PRO A 1 98 ? 1.620 2.327 -13.385 1.00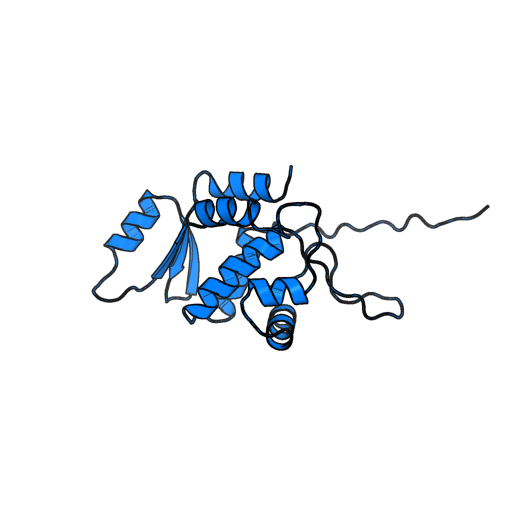 93.19 98 PRO A C 1
ATOM 790 O O . PRO A 1 98 ? 1.083 2.760 -14.409 1.00 93.19 98 PRO A O 1
ATOM 793 N N . SER A 1 99 ? 2.342 3.110 -12.582 1.00 91.12 99 SER A N 1
ATOM 794 C CA . SER A 1 99 ? 2.478 4.559 -12.783 1.00 91.12 99 SER A CA 1
ATOM 795 C C . SER A 1 99 ? 3.608 4.969 -13.738 1.00 91.12 99 SER A C 1
ATOM 797 O O . SER A 1 99 ? 3.616 6.106 -14.224 1.00 91.12 99 SER A O 1
ATOM 799 N N . ILE A 1 100 ? 4.557 4.071 -14.034 1.00 89.12 100 ILE A N 1
ATOM 800 C CA . ILE A 1 100 ? 5.678 4.343 -14.950 1.00 89.12 100 ILE A CA 1
ATOM 801 C C . ILE A 1 100 ? 5.309 3.954 -16.376 1.00 89.12 100 ILE A C 1
ATOM 803 O O . ILE A 1 100 ? 5.513 4.735 -17.310 1.00 89.12 100 ILE A O 1
ATOM 807 N N . ARG A 1 101 ? 4.745 2.756 -16.557 1.00 89.06 101 ARG A N 1
ATOM 808 C CA . ARG A 1 101 ? 4.336 2.251 -17.870 1.00 89.06 101 ARG A CA 1
ATOM 809 C C . ARG A 1 101 ? 3.067 1.409 -17.754 1.00 89.06 101 ARG A C 1
ATOM 811 O O . ARG A 1 101 ? 3.121 0.383 -17.081 1.00 89.06 101 ARG A O 1
ATOM 818 N N . PRO A 1 102 ? 1.957 1.783 -18.411 1.00 88.56 102 PRO A N 1
ATOM 819 C CA . PRO A 1 102 ? 0.760 0.951 -18.435 1.00 88.56 102 PRO A CA 1
ATOM 820 C C . PRO A 1 102 ? 1.022 -0.388 -19.129 1.00 88.56 102 PRO A C 1
ATOM 822 O O . PRO A 1 102 ? 1.929 -0.502 -19.955 1.00 88.56 102 PRO A O 1
ATOM 825 N N . PHE A 1 103 ? 0.199 -1.388 -18.812 1.00 86.06 103 PHE A N 1
ATOM 826 C CA . PHE A 1 103 ? 0.127 -2.599 -19.625 1.00 86.06 103 PHE A CA 1
ATOM 827 C C . PHE A 1 103 ? -0.409 -2.249 -21.018 1.00 86.06 103 PHE A C 1
ATOM 829 O O . PHE A 1 103 ? -1.396 -1.518 -21.140 1.00 86.06 103 PHE A O 1
ATOM 836 N N . GLY A 1 104 ? 0.230 -2.790 -22.056 1.00 75.44 104 GLY A N 1
ATOM 837 C CA . GLY A 1 104 ? -0.180 -2.612 -23.450 1.00 75.44 104 GLY A CA 1
ATOM 838 C C . GLY A 1 104 ? 0.329 -1.336 -24.142 1.00 75.44 104 GLY A C 1
ATOM 839 O O . GLY A 1 104 ? 0.685 -0.334 -23.523 1.00 75.44 104 GLY A O 1
ATOM 840 N N . GLY A 1 105 ? 0.368 -1.392 -25.477 1.00 56.56 105 GLY A N 1
ATOM 841 C CA . GLY A 1 105 ? 0.775 -0.312 -26.378 1.00 56.56 105 GLY A CA 1
ATOM 842 C C . GLY A 1 105 ? 0.541 -0.692 -27.846 1.00 56.56 105 GLY A C 1
ATOM 843 O O . GLY A 1 105 ? 0.562 -1.867 -28.203 1.00 56.56 105 GLY A O 1
ATOM 844 N N . SER A 1 106 ? 0.294 0.296 -28.710 1.00 46.19 106 SER A N 1
ATOM 845 C CA . SER A 1 106 ? 0.090 0.113 -30.155 1.00 46.19 106 SER A CA 1
ATOM 846 C C . SER A 1 106 ? 1.420 -0.217 -30.851 1.00 46.19 106 SER A C 1
ATOM 848 O O . SER A 1 106 ? 2.100 0.678 -31.357 1.00 46.19 106 SER A O 1
ATOM 850 N N . GLY A 1 107 ? 1.829 -1.484 -30.800 1.00 47.00 107 GLY A N 1
ATOM 851 C CA . GLY A 1 107 ? 3.061 -1.979 -31.417 1.00 47.00 107 GLY A CA 1
ATOM 852 C C . GLY A 1 107 ? 3.459 -3.359 -30.896 1.00 47.00 107 GLY A C 1
ATOM 853 O O . GLY A 1 107 ? 4.303 -3.448 -30.018 1.00 47.00 107 GLY A O 1
ATOM 854 N N . SER A 1 108 ? 2.803 -4.402 -31.416 1.00 43.25 108 SER A N 1
ATOM 855 C CA . SER A 1 108 ? 3.278 -5.795 -31.561 1.00 43.25 108 SER A CA 1
ATOM 856 C C . SER A 1 108 ? 4.216 -6.397 -30.492 1.00 43.25 108 SER A C 1
ATOM 858 O O . SER A 1 108 ? 5.185 -7.069 -30.842 1.00 43.25 108 SER A O 1
ATOM 860 N N . GLY A 1 109 ? 3.931 -6.215 -29.203 1.00 54.31 109 GLY A N 1
ATOM 861 C CA . GLY A 1 109 ? 4.620 -6.932 -28.130 1.00 54.31 109 GLY A CA 1
ATOM 862 C C . GLY A 1 109 ? 3.854 -6.868 -26.813 1.00 54.31 109 GLY A C 1
ATOM 863 O O . GLY A 1 109 ? 3.208 -5.859 -26.522 1.00 54.31 109 GLY A O 1
ATOM 864 N N . ASP A 1 110 ? 3.938 -7.938 -26.020 1.00 59.69 110 ASP A N 1
ATOM 865 C CA . ASP A 1 110 ? 3.441 -7.986 -24.643 1.00 59.69 110 ASP A CA 1
ATOM 866 C C . ASP A 1 110 ? 4.240 -7.001 -23.781 1.00 59.69 110 ASP A C 1
ATOM 868 O O . ASP A 1 110 ? 5.279 -7.319 -23.200 1.00 59.69 110 ASP A O 1
ATOM 872 N N . VAL A 1 111 ? 3.793 -5.746 -23.749 1.00 72.56 111 VAL A N 1
ATOM 873 C CA . VAL A 1 111 ? 4.441 -4.707 -22.948 1.00 72.56 111 VAL A CA 1
ATOM 874 C C . VAL A 1 111 ? 4.024 -4.890 -21.495 1.00 72.56 111 VAL A C 1
ATOM 876 O O . VAL A 1 111 ? 2.901 -4.566 -21.102 1.00 72.56 111 VAL A O 1
ATOM 879 N N . GLU A 1 112 ? 4.960 -5.398 -20.699 1.00 86.25 112 GLU A N 1
ATOM 880 C CA . GLU A 1 112 ? 4.821 -5.509 -19.252 1.00 86.25 112 GLU A CA 1
ATOM 881 C C . GLU A 1 112 ? 4.720 -4.121 -18.599 1.00 86.25 112 GLU A C 1
ATOM 883 O O . GLU A 1 112 ? 5.532 -3.223 -18.862 1.00 86.25 112 GLU A O 1
ATOM 888 N N . GLY A 1 113 ? 3.727 -3.959 -17.723 1.00 89.81 113 GLY A N 1
ATOM 889 C CA . GLY A 1 113 ? 3.542 -2.756 -16.926 1.00 89.81 113 GLY A CA 1
ATOM 890 C C . GLY A 1 113 ? 4.685 -2.545 -15.931 1.00 89.81 113 GLY A C 1
ATOM 891 O O . GLY A 1 113 ? 5.230 -3.501 -15.376 1.00 89.81 113 GLY A O 1
ATOM 892 N N . ARG A 1 114 ? 5.052 -1.279 -15.709 1.00 93.50 114 ARG A N 1
ATOM 893 C CA . ARG A 1 114 ? 6.130 -0.877 -14.794 1.00 93.50 114 ARG A CA 1
ATOM 894 C C . ARG A 1 114 ? 5.599 0.035 -13.704 1.00 93.50 114 ARG A C 1
ATOM 896 O O . ARG A 1 114 ? 4.957 1.050 -13.989 1.00 93.50 114 ARG A O 1
ATOM 903 N N . PHE A 1 115 ? 5.875 -0.353 -12.471 1.00 93.69 115 PHE A N 1
ATOM 904 C CA . PHE A 1 115 ? 5.405 0.286 -11.253 1.00 93.69 115 PHE A CA 1
ATOM 905 C C . PHE A 1 115 ? 6.542 1.094 -10.635 1.00 93.69 115 PHE A C 1
ATOM 907 O O . PHE A 1 115 ? 7.697 0.673 -10.684 1.00 93.69 115 PHE A O 1
ATOM 914 N N . SER A 1 116 ? 6.225 2.254 -10.070 1.00 93.06 116 SER A N 1
ATOM 915 C CA . SER A 1 116 ? 7.215 3.054 -9.356 1.00 93.06 116 SER A CA 1
ATOM 916 C C . SER A 1 116 ? 7.455 2.536 -7.947 1.00 93.06 116 SER A C 1
ATOM 918 O O . SER A 1 116 ? 6.726 1.692 -7.420 1.00 93.06 116 SER A O 1
ATOM 920 N N . TRP A 1 117 ? 8.459 3.111 -7.301 1.00 93.81 117 TRP A N 1
ATOM 921 C CA . TRP A 1 117 ? 8.710 2.905 -5.886 1.00 93.81 117 TRP A CA 1
ATOM 922 C C . TRP A 1 117 ? 7.494 3.269 -5.013 1.00 93.81 117 TRP A C 1
ATOM 924 O O . TRP A 1 117 ? 7.150 2.533 -4.086 1.00 93.81 117 TRP A O 1
ATOM 934 N N . ALA A 1 118 ? 6.779 4.356 -5.337 1.00 93.75 118 ALA A N 1
ATOM 935 C CA . ALA A 1 118 ? 5.534 4.722 -4.655 1.00 93.75 118 ALA A CA 1
ATOM 936 C C . ALA A 1 118 ? 4.417 3.676 -4.834 1.00 93.75 118 ALA A C 1
ATOM 938 O O . ALA A 1 118 ? 3.710 3.367 -3.870 1.00 93.75 118 ALA A O 1
ATOM 939 N N . ASP A 1 119 ? 4.285 3.096 -6.033 1.00 94.94 119 ASP A N 1
ATOM 940 C CA . ASP A 1 119 ? 3.327 2.013 -6.289 1.00 94.94 119 ASP A CA 1
ATOM 941 C C . ASP A 1 119 ? 3.663 0.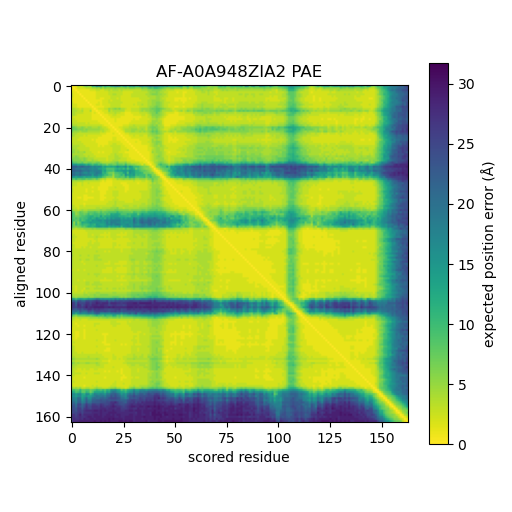778 -5.446 1.00 94.94 119 ASP A C 1
ATOM 943 O O . ASP A 1 119 ? 2.777 0.169 -4.845 1.00 94.94 119 ASP A O 1
ATOM 947 N N . ALA A 1 120 ? 4.950 0.434 -5.359 1.00 95.19 120 ALA A N 1
ATOM 948 C CA . ALA A 1 120 ? 5.446 -0.674 -4.553 1.00 95.19 120 ALA A CA 1
ATOM 949 C C . ALA A 1 120 ? 5.182 -0.448 -3.052 1.00 95.19 120 ALA A C 1
ATOM 951 O O . ALA A 1 120 ? 4.708 -1.351 -2.360 1.00 95.19 120 ALA A O 1
ATOM 952 N N . PHE A 1 121 ? 5.383 0.771 -2.545 1.00 95.50 121 PHE A N 1
ATOM 953 C CA . PHE A 1 121 ? 5.019 1.113 -1.169 1.00 95.50 121 PHE A CA 1
ATOM 954 C C . PHE A 1 121 ? 3.505 0.977 -0.925 1.00 95.50 121 PHE A C 1
ATOM 956 O O . PHE A 1 121 ? 3.077 0.355 0.054 1.00 95.50 121 PHE A O 1
ATOM 963 N N . ALA A 1 122 ? 2.679 1.497 -1.839 1.00 96.44 122 ALA A N 1
ATOM 964 C CA . ALA A 1 122 ? 1.225 1.368 -1.765 1.00 96.44 122 ALA A CA 1
ATOM 965 C C . ALA A 1 122 ? 0.771 -0.101 -1.796 1.00 96.44 122 ALA A C 1
ATOM 967 O O . ALA A 1 122 ? -0.128 -0.483 -1.042 1.00 96.44 122 ALA A O 1
ATOM 968 N N . ALA A 1 123 ? 1.424 -0.940 -2.604 1.00 96.75 123 ALA A N 1
ATOM 969 C CA . ALA A 1 123 ? 1.178 -2.377 -2.667 1.00 96.75 123 ALA A CA 1
ATOM 970 C C . ALA A 1 123 ? 1.355 -3.050 -1.295 1.00 96.75 123 ALA A C 1
ATOM 972 O O . ALA A 1 123 ? 0.541 -3.889 -0.913 1.00 96.75 123 ALA A O 1
ATOM 973 N N . GLY A 1 124 ? 2.351 -2.641 -0.503 1.00 95.94 124 GLY A N 1
ATOM 974 C CA . GLY A 1 124 ? 2.553 -3.166 0.853 1.00 95.94 124 GLY A CA 1
ATOM 975 C C . GLY A 1 124 ? 1.383 -2.855 1.798 1.00 95.94 124 GLY A C 1
ATOM 976 O O . GLY A 1 124 ? 0.937 -3.718 2.567 1.00 95.94 124 GLY A O 1
ATOM 977 N N . ALA A 1 125 ? 0.828 -1.643 1.708 1.00 96.50 125 ALA A N 1
ATOM 978 C CA . ALA A 1 125 ? -0.366 -1.258 2.459 1.00 96.50 125 ALA A CA 1
ATOM 979 C C . ALA A 1 125 ? -1.609 -2.034 1.985 1.00 96.50 125 ALA A C 1
ATOM 981 O O . ALA A 1 125 ? -2.339 -2.580 2.814 1.00 96.50 125 ALA A O 1
ATOM 982 N N . ILE A 1 126 ? -1.805 -2.169 0.667 1.00 97.50 126 ILE A N 1
ATOM 983 C CA . ILE A 1 126 ? -2.896 -2.959 0.066 1.00 97.50 126 ILE A CA 1
ATOM 984 C C . ILE A 1 126 ? -2.832 -4.419 0.530 1.00 97.50 126 ILE A C 1
ATOM 986 O O . ILE A 1 126 ? -3.839 -4.967 0.982 1.00 97.50 126 ILE A O 1
ATOM 990 N N . GLY A 1 127 ? -1.655 -5.046 0.462 1.00 96.44 127 GLY A N 1
ATOM 991 C CA . GLY A 1 127 ? -1.448 -6.429 0.895 1.00 96.44 127 GLY A CA 1
ATOM 992 C C . GLY A 1 127 ? -1.766 -6.623 2.377 1.00 96.44 127 GLY A C 1
ATOM 993 O O . GLY A 1 127 ? -2.389 -7.613 2.762 1.00 96.44 127 GLY A O 1
ATOM 994 N N . THR A 1 128 ? -1.416 -5.640 3.211 1.00 95.44 128 THR A N 1
ATOM 995 C CA . THR A 1 128 ? -1.756 -5.649 4.639 1.00 95.44 128 THR A CA 1
ATOM 996 C C . THR A 1 128 ? -3.262 -5.570 4.854 1.00 95.44 128 THR A C 1
ATOM 998 O O . THR A 1 128 ? -3.810 -6.454 5.502 1.00 95.44 128 THR A O 1
ATOM 1001 N N . LEU A 1 129 ? -3.954 -4.592 4.267 1.00 94.56 129 LEU A N 1
ATOM 1002 C CA . LEU A 1 129 ? -5.410 -4.467 4.403 1.00 94.56 129 LEU A CA 1
ATOM 1003 C C . LEU A 1 129 ? -6.143 -5.713 3.884 1.00 94.56 129 LEU A C 1
ATOM 1005 O O . LEU A 1 129 ? -7.056 -6.219 4.530 1.00 94.56 129 LEU A O 1
ATOM 1009 N N . ARG A 1 130 ? -5.692 -6.294 2.771 1.00 95.19 130 ARG A N 1
ATOM 1010 C CA . ARG A 1 130 ? -6.259 -7.543 2.252 1.00 95.19 130 ARG A CA 1
ATOM 1011 C C . ARG A 1 130 ? -6.171 -8.690 3.260 1.00 95.19 130 ARG A C 1
ATOM 1013 O O . ARG A 1 130 ? -7.124 -9.454 3.378 1.00 95.19 130 ARG A O 1
ATOM 1020 N N . ARG A 1 131 ? -5.050 -8.836 3.980 1.00 93.62 131 ARG A N 1
ATOM 1021 C CA . ARG A 1 131 ? -4.889 -9.878 5.018 1.00 93.62 131 ARG A CA 1
ATOM 1022 C C . ARG A 1 131 ? -5.862 -9.710 6.185 1.00 93.62 131 ARG A C 1
ATOM 1024 O O . ARG A 1 131 ? -6.194 -10.699 6.823 1.00 93.62 131 ARG A O 1
ATOM 1031 N N . TYR A 1 132 ? -6.342 -8.492 6.418 1.00 91.19 132 TYR A N 1
ATOM 1032 C CA . TYR A 1 132 ? -7.370 -8.181 7.412 1.00 91.19 132 TYR A CA 1
ATOM 1033 C C . TYR A 1 132 ? -8.801 -8.226 6.849 1.00 91.19 132 TYR A C 1
ATOM 1035 O O . TYR A 1 132 ? -9.737 -7.820 7.527 1.00 91.19 132 TYR A O 1
ATOM 1043 N N . GLY A 1 133 ? -8.991 -8.728 5.624 1.00 91.75 133 GLY A N 1
ATOM 1044 C CA . GLY A 1 133 ? -10.318 -8.974 5.055 1.00 91.75 133 GLY A CA 1
ATOM 1045 C C . GLY A 1 133 ? -10.970 -7.774 4.366 1.00 91.75 133 GLY A C 1
ATOM 1046 O O . GLY A 1 133 ? -12.132 -7.865 3.980 1.00 91.75 133 GLY A O 1
ATOM 1047 N N . PHE A 1 134 ? -10.251 -6.665 4.159 1.00 93.44 134 PHE A N 1
ATOM 1048 C CA . PHE A 1 134 ? -10.808 -5.513 3.446 1.00 93.44 134 PHE A CA 1
ATOM 1049 C C . PHE A 1 134 ? -11.046 -5.821 1.956 1.00 93.44 134 PHE A C 1
ATOM 1051 O O . PHE A 1 134 ? -10.168 -6.334 1.256 1.00 93.44 134 PHE A O 1
ATOM 1058 N N . GLY A 1 135 ? -12.245 -5.483 1.471 1.00 93.19 135 GLY A N 1
ATOM 1059 C CA . GLY A 1 135 ? -12.682 -5.721 0.093 1.00 93.19 135 GLY A CA 1
ATOM 1060 C C . GLY A 1 135 ? -12.091 -4.749 -0.933 1.00 93.19 135 GLY A C 1
ATOM 1061 O O . GLY A 1 135 ? -11.539 -3.702 -0.593 1.00 93.19 135 GLY A O 1
ATOM 1062 N N . SER A 1 136 ? -12.241 -5.077 -2.221 1.00 94.25 136 SER A N 1
ATOM 1063 C CA . SER A 1 136 ? -11.633 -4.336 -3.338 1.00 94.25 136 SER A CA 1
ATOM 1064 C C . SER A 1 136 ? -11.950 -2.834 -3.356 1.00 94.25 136 SER A C 1
ATOM 1066 O O . SER A 1 136 ? -11.085 -2.054 -3.741 1.00 94.25 136 SER A O 1
ATOM 1068 N N . ASP A 1 137 ? -13.137 -2.413 -2.911 1.00 94.56 137 ASP A N 1
ATOM 1069 C CA . ASP A 1 137 ? -13.521 -0.992 -2.852 1.00 94.56 137 ASP A CA 1
ATOM 1070 C C . ASP A 1 137 ? -12.668 -0.175 -1.884 1.00 94.56 137 ASP A C 1
ATOM 1072 O O . ASP A 1 137 ? -12.355 0.984 -2.150 1.00 94.56 137 ASP A O 1
ATOM 1076 N N . VAL A 1 138 ? -12.256 -0.791 -0.778 1.00 95.06 138 VAL A N 1
ATOM 1077 C CA . VAL A 1 138 ? -11.350 -0.190 0.204 1.00 95.06 138 VAL A CA 1
ATOM 1078 C C . VAL A 1 138 ? -9.933 -0.173 -0.356 1.00 95.06 138 VAL A C 1
ATOM 1080 O O . VAL A 1 138 ? -9.263 0.857 -0.326 1.00 95.06 138 VAL A O 1
ATOM 1083 N N . LEU A 1 139 ? -9.493 -1.295 -0.935 1.00 96.62 139 LEU A N 1
ATOM 1084 C CA . LEU A 1 139 ? -8.140 -1.444 -1.479 1.00 96.62 139 LEU A CA 1
ATOM 1085 C C . LEU A 1 139 ? -7.847 -0.449 -2.617 1.00 96.62 139 LEU A C 1
ATOM 1087 O O . LEU A 1 139 ? -6.748 0.099 -2.674 1.00 96.62 139 LEU A O 1
ATOM 1091 N N . ARG A 1 140 ? -8.835 -0.146 -3.473 1.00 96.00 140 ARG A N 1
ATOM 1092 C CA . ARG A 1 140 ? -8.727 0.862 -4.549 1.00 96.00 140 ARG A CA 1
ATOM 1093 C C . ARG A 1 140 ? -8.387 2.267 -4.051 1.00 96.00 140 ARG A C 1
ATOM 1095 O O . ARG A 1 140 ? -7.817 3.062 -4.791 1.00 96.00 140 ARG A O 1
ATOM 1102 N N . LYS A 1 141 ? -8.724 2.592 -2.801 1.00 95.69 141 LYS A N 1
ATOM 1103 C CA . LYS A 1 141 ? -8.490 3.927 -2.231 1.00 95.69 141 LYS A CA 1
ATOM 1104 C C . LYS A 1 141 ? -7.032 4.143 -1.826 1.00 95.69 141 LYS A C 1
ATOM 1106 O O . LYS A 1 141 ? -6.638 5.283 -1.630 1.00 95.69 141 LYS A O 1
ATOM 1111 N N . ILE A 1 142 ? -6.230 3.083 -1.715 1.00 96.38 142 ILE A N 1
ATOM 1112 C CA . ILE A 1 142 ? -4.907 3.134 -1.079 1.00 96.38 142 ILE A CA 1
ATOM 1113 C C . ILE A 1 142 ? -3.842 3.739 -1.981 1.00 96.38 142 ILE A C 1
ATOM 1115 O O . ILE A 1 142 ? -3.137 4.655 -1.563 1.00 96.38 142 ILE A O 1
ATOM 1119 N N . GLN A 1 143 ? -3.718 3.257 -3.218 1.00 95.00 143 GLN A N 1
ATOM 1120 C CA . GLN A 1 143 ? -2.684 3.750 -4.125 1.00 95.00 143 GLN A CA 1
ATOM 1121 C C . GLN A 1 143 ? -2.773 5.271 -4.353 1.00 95.00 143 GLN A C 1
ATOM 1123 O O . GLN A 1 143 ? -1.744 5.929 -4.181 1.00 95.00 143 GLN A O 1
ATOM 1128 N N . PRO A 1 144 ? -3.957 5.876 -4.600 1.00 93.75 144 PRO A N 1
ATOM 1129 C CA . PRO A 1 144 ? -4.089 7.332 -4.738 1.00 93.75 144 PRO A CA 1
ATOM 1130 C C . PRO A 1 144 ? -3.683 8.142 -3.495 1.00 93.75 144 PRO A C 1
ATOM 1132 O O . PRO A 1 144 ? -3.407 9.340 -3.586 1.00 93.75 144 PRO A O 1
ATOM 1135 N N . MET A 1 145 ? -3.642 7.526 -2.307 1.00 93.56 145 MET A N 1
ATOM 1136 C CA . MET A 1 145 ? -3.204 8.219 -1.091 1.00 93.56 145 MET A CA 1
ATOM 1137 C C . MET A 1 145 ? -1.699 8.485 -1.111 1.00 93.56 145 MET A C 1
ATOM 1139 O O . MET A 1 145 ? -1.264 9.516 -0.594 1.00 93.56 145 MET A O 1
ATOM 1143 N N . PHE A 1 146 ? -0.911 7.624 -1.755 1.00 92.38 146 PHE A N 1
ATOM 1144 C CA . PHE A 1 146 ? 0.551 7.732 -1.812 1.00 92.38 146 PHE A CA 1
ATOM 1145 C C . PHE A 1 146 ? 1.063 8.191 -3.177 1.00 92.38 146 PHE A C 1
ATOM 1147 O O . PHE A 1 146 ? 2.049 8.921 -3.248 1.00 92.38 146 PHE A O 1
ATOM 1154 N N . CYS A 1 147 ? 0.362 7.820 -4.244 1.00 88.81 147 CYS A N 1
ATOM 1155 C CA . CYS A 1 147 ? 0.725 8.131 -5.616 1.00 88.81 147 CYS A CA 1
ATOM 1156 C C . CYS A 1 147 ? -0.080 9.341 -6.090 1.00 88.81 147 CYS A C 1
ATOM 1158 O O . CYS A 1 147 ? -1.301 9.384 -5.945 1.00 88.81 147 CYS A O 1
ATOM 1160 N N . GLU A 1 148 ? 0.586 10.343 -6.661 1.00 71.50 148 GLU A N 1
ATOM 1161 C CA . GLU A 1 148 ? -0.142 11.411 -7.343 1.00 71.50 148 GLU A CA 1
ATOM 1162 C C . GLU A 1 148 ? -0.756 10.881 -8.645 1.00 71.50 148 GLU A C 1
ATOM 1164 O O . GLU A 1 148 ? -0.105 10.104 -9.351 1.00 71.50 148 GLU A O 1
ATOM 1169 N N . PRO A 1 149 ? -1.964 11.331 -9.028 1.00 55.50 149 PRO A N 1
ATOM 1170 C CA . PRO A 1 149 ? -2.453 11.116 -10.379 1.00 55.50 149 PRO A CA 1
ATOM 1171 C C . PRO A 1 149 ? -1.530 11.869 -11.342 1.00 55.50 149 PRO A C 1
ATOM 1173 O O . PRO A 1 149 ? -1.636 13.085 -11.514 1.00 55.50 149 PRO A O 1
ATOM 1176 N N . ARG A 1 150 ? -0.581 11.167 -11.971 1.00 50.97 150 ARG A N 1
ATOM 1177 C CA . ARG A 1 150 ? 0.264 11.789 -12.992 1.00 50.97 150 ARG A CA 1
ATOM 1178 C C . ARG A 1 150 ? -0.631 12.238 -14.145 1.00 50.97 150 ARG A C 1
ATOM 1180 O O . ARG A 1 150 ? -1.270 11.417 -14.804 1.00 50.97 150 ARG A O 1
ATOM 1187 N N . LYS A 1 151 ? -0.634 13.548 -14.430 1.00 43.34 151 LYS A N 1
ATOM 1188 C CA . LYS A 1 151 ? -1.040 14.072 -15.743 1.00 43.34 151 LYS A CA 1
ATOM 1189 C C . LYS A 1 151 ? -0.310 13.225 -16.777 1.00 43.34 151 LYS A C 1
ATOM 1191 O O . LYS A 1 151 ? 0.919 13.179 -16.732 1.00 43.34 151 LYS A O 1
ATOM 1196 N N . ARG A 1 152 ? -1.048 12.518 -17.645 1.00 41.78 152 ARG A N 1
ATOM 1197 C CA . ARG A 1 152 ? -0.474 11.714 -18.733 1.00 41.78 152 ARG A CA 1
ATOM 1198 C C . ARG A 1 152 ? 0.614 12.552 -19.390 1.00 41.78 152 ARG A C 1
ATOM 1200 O O . ARG A 1 152 ? 0.303 13.548 -20.038 1.00 41.78 152 ARG A O 1
ATOM 1207 N N . ALA A 1 153 ? 1.874 12.178 -19.188 1.00 40.66 153 ALA A N 1
ATOM 1208 C CA . ALA A 1 153 ? 2.958 12.763 -19.941 1.00 40.66 153 ALA A CA 1
ATOM 1209 C C . ALA A 1 153 ? 2.723 12.317 -21.382 1.00 40.66 153 ALA A C 1
ATOM 1211 O O . ALA A 1 153 ? 3.082 11.208 -21.777 1.00 40.66 153 ALA A O 1
ATOM 1212 N N . THR A 1 154 ? 2.046 13.155 -22.163 1.00 40.25 154 THR A N 1
ATOM 1213 C CA . THR A 1 154 ? 2.117 13.113 -23.613 1.00 40.25 154 THR A CA 1
ATOM 1214 C C . THR A 1 154 ? 3.583 13.310 -23.948 1.00 40.25 154 THR A C 1
ATOM 1216 O O . THR A 1 154 ? 4.049 14.438 -24.096 1.00 40.25 154 THR A O 1
ATOM 1219 N N . ARG A 1 155 ? 4.340 12.211 -24.034 1.00 40.09 155 ARG A N 1
ATOM 1220 C CA . ARG A 1 155 ? 5.558 12.193 -24.829 1.00 40.09 155 ARG A CA 1
ATOM 1221 C C . ARG A 1 155 ? 5.099 12.557 -26.234 1.00 40.09 155 ARG A C 1
ATOM 1223 O O . ARG A 1 155 ? 4.581 11.706 -26.956 1.00 40.09 155 ARG A O 1
ATOM 1230 N N . ARG A 1 156 ? 5.225 13.839 -26.596 1.00 41.44 156 ARG A N 1
ATOM 1231 C CA . ARG A 1 156 ? 5.347 14.229 -27.997 1.00 41.44 156 ARG A CA 1
ATOM 1232 C C . ARG A 1 156 ? 6.454 13.333 -28.531 1.00 41.44 156 ARG A C 1
ATOM 1234 O O . ARG A 1 156 ? 7.595 13.438 -28.093 1.00 41.44 156 ARG A O 1
ATOM 1241 N N . ARG A 1 157 ? 6.086 12.378 -29.383 1.00 45.06 157 ARG A N 1
ATOM 1242 C CA . ARG A 1 157 ? 7.052 11.749 -30.269 1.00 45.06 157 ARG A CA 1
ATOM 1243 C C . ARG A 1 157 ? 7.598 12.906 -31.090 1.00 45.06 157 ARG A C 1
ATOM 1245 O O . ARG A 1 157 ? 6.875 13.430 -31.933 1.00 45.06 157 ARG A O 1
ATOM 1252 N N . GLU A 1 158 ? 8.809 13.359 -30.786 1.00 40.66 158 GLU A N 1
ATOM 1253 C CA . GLU A 1 158 ? 9.573 14.067 -31.800 1.00 40.66 158 GLU A CA 1
ATOM 1254 C C . GLU A 1 158 ? 9.637 13.112 -32.992 1.00 40.66 158 GLU A C 1
ATOM 1256 O O . GLU A 1 158 ? 10.017 11.945 -32.819 1.00 40.66 158 GLU A O 1
ATOM 1261 N N . PRO A 1 159 ? 9.147 13.518 -34.172 1.00 43.97 159 PRO A N 1
ATOM 1262 C CA . PRO A 1 159 ? 9.360 12.707 -35.344 1.00 43.97 159 PRO A CA 1
ATOM 1263 C C . PRO A 1 159 ? 10.870 12.625 -35.532 1.00 43.97 159 PRO A C 1
ATOM 1265 O O . PRO A 1 159 ? 11.546 13.642 -35.667 1.00 43.97 159 PRO A O 1
ATOM 1268 N N . ALA A 1 160 ? 11.388 11.401 -35.546 1.00 52.84 160 ALA A N 1
ATOM 1269 C CA . ALA A 1 160 ? 12.663 11.117 -36.172 1.00 52.84 160 ALA A CA 1
ATOM 1270 C C . ALA A 1 160 ? 12.519 11.441 -37.671 1.00 52.84 160 ALA A C 1
ATOM 1272 O O . ALA A 1 160 ? 12.194 10.575 -38.481 1.00 52.84 160 ALA A O 1
ATOM 1273 N N . GLY A 1 161 ? 12.658 12.717 -38.026 1.00 41.47 161 GLY A N 1
ATOM 1274 C CA . GLY A 1 161 ? 12.911 13.181 -39.385 1.00 41.47 161 GLY A CA 1
ATOM 1275 C C . GLY A 1 161 ? 14.400 13.488 -39.453 1.00 41.47 161 GLY A C 1
ATOM 1276 O O . GLY A 1 161 ? 14.849 14.412 -38.791 1.00 41.47 161 GLY A O 1
ATOM 1277 N N . ARG A 1 162 ? 15.234 12.598 -39.998 1.00 46.09 162 ARG A N 1
ATOM 1278 C CA . ARG A 1 162 ? 15.456 12.367 -41.438 1.00 46.09 162 ARG A CA 1
ATOM 1279 C C . ARG A 1 162 ? 15.907 13.641 -42.156 1.00 46.09 162 ARG A C 1
ATOM 1281 O O . ARG A 1 162 ? 15.070 14.335 -42.728 1.00 46.09 162 ARG A O 1
ATOM 1288 N N . SER A 1 163 ? 17.215 13.875 -42.198 1.00 47.91 163 SER A N 1
ATOM 1289 C CA . SER A 1 163 ? 18.083 13.818 -43.397 1.00 47.91 163 SER A CA 1
ATOM 1290 C C . SER A 1 163 ? 19.392 14.533 -43.094 1.00 47.91 163 SER A C 1
ATOM 1292 O O . SER A 1 163 ? 19.316 15.685 -42.620 1.00 47.91 163 SER A O 1
#

Nearest PDB structures (foldseek):
  6pif-assembly1_J  TM=4.513E-01  e=1.301E-01  Vibrio cholerae
  6pig-assembly1_I  TM=5.083E-01  e=3.259E-01  Vibrio cholerae
  7u5e-assembly1_I  TM=5.403E-01  e=1.153E+00  Aeromonas salmonicida
  9gs9-assembly1_J  TM=5.226E-01  e=1.933E+00  Pseudoalteromonas agarivorans S816

Mean predicted aligned error: 7.68 Å

pLDDT: mean 84.28, std 16.71, range [40.09, 97.5]